Protein AF-A0A2U8FEN3-F1 (afdb_monomer_lite)

Radius of gyration: 16.56 Å; chains: 1; bounding box: 40×19×41 Å

Organism: NCBI:txid135569

pLDDT: mean 74.78, std 10.17, range [51.59, 87.12]

Secondary structure (DSSP, 8-state):
-B-GGGHHHHHHHHHHHHHHHHHHHHHHHHHTT--S-HHHHIIIIIHHHHHHHHHHHHHHHHHHHHHHHHHHB--

Structure (mmCIF, N/CA/C/O backbone):
data_AF-A0A2U8FEN3-F1
#
_entry.id   AF-A0A2U8FEN3-F1
#
loop_
_atom_site.group_PDB
_atom_site.id
_atom_site.type_symbol
_atom_site.label_atom_id
_atom_site.label_alt_id
_atom_site.label_comp_id
_atom_site.label_asym_id
_atom_site.label_entity_id
_atom_site.label_seq_id
_atom_site.pdbx_PDB_ins_code
_atom_site.Cartn_x
_atom_site.Cartn_y
_atom_site.Cartn_z
_atom_site.occupancy
_atom_site.B_iso_or_equiv
_atom_site.auth_seq_id
_atom_site.auth_comp_id
_atom_site.auth_asym_id
_atom_site.auth_atom_id
_atom_site.pdbx_PDB_model_num
ATOM 1 N N . MET A 1 1 ? -9.145 -8.026 18.801 1.00 51.59 1 MET A N 1
ATOM 2 C CA . MET A 1 1 ? -8.439 -8.294 20.083 1.00 51.59 1 MET A CA 1
ATOM 3 C C . MET A 1 1 ? -7.644 -7.095 20.613 1.00 51.59 1 MET A C 1
ATOM 5 O O . MET A 1 1 ? -7.330 -7.100 21.794 1.00 51.59 1 MET A O 1
ATOM 9 N N . PHE A 1 2 ? -7.374 -6.056 19.809 1.00 59.50 2 PHE A N 1
ATOM 10 C CA . PHE A 1 2 ? -6.719 -4.818 20.261 1.00 59.50 2 PHE A CA 1
ATOM 11 C C . PHE A 1 2 ? -7.724 -3.659 20.418 1.00 59.50 2 PHE A C 1
ATOM 13 O O . PHE A 1 2 ? -8.690 -3.610 19.652 1.00 59.50 2 PHE A O 1
ATOM 20 N N . PRO A 1 3 ? -7.522 -2.731 21.378 1.00 63.34 3 PRO A N 1
ATOM 21 C CA . PRO A 1 3 ? -8.376 -1.555 21.536 1.00 63.34 3 PRO A CA 1
ATOM 22 C C . PRO A 1 3 ? -8.212 -0.582 20.357 1.00 63.34 3 PRO A C 1
ATOM 24 O O . PRO A 1 3 ? -7.122 -0.462 19.794 1.00 63.34 3 PRO A O 1
ATOM 27 N N . ALA A 1 4 ? -9.275 0.158 20.018 1.00 66.75 4 ALA A N 1
ATOM 28 C CA . ALA A 1 4 ? -9.351 1.052 18.849 1.00 66.75 4 ALA A CA 1
ATOM 29 C C . ALA A 1 4 ? -8.205 2.083 18.744 1.00 66.75 4 ALA A C 1
ATOM 31 O O . ALA A 1 4 ? -7.878 2.555 17.657 1.00 66.75 4 ALA A O 1
ATOM 32 N N . LYS A 1 5 ? -7.523 2.379 19.859 1.00 70.56 5 LYS A N 1
ATOM 33 C CA . LYS A 1 5 ? -6.324 3.230 19.914 1.00 70.56 5 LYS A CA 1
ATOM 34 C C . LYS A 1 5 ? -5.178 2.731 19.019 1.00 70.56 5 LYS A C 1
ATOM 36 O O . LYS A 1 5 ? -4.395 3.542 18.533 1.00 70.56 5 LYS A O 1
ATOM 41 N N . PHE A 1 6 ? -5.094 1.421 18.772 1.00 76.81 6 PHE A N 1
ATOM 42 C CA . PHE A 1 6 ? -4.060 0.817 17.925 1.00 76.81 6 PHE A CA 1
ATOM 43 C C . PHE A 1 6 ? -4.436 0.735 16.443 1.00 76.81 6 PHE A C 1
ATOM 45 O O . PHE A 1 6 ? -3.597 0.307 15.654 1.00 76.81 6 PHE A O 1
ATOM 52 N N . TYR A 1 7 ? -5.630 1.194 16.035 1.00 76.31 7 TYR A N 1
ATOM 53 C CA . TYR A 1 7 ? -6.061 1.200 14.627 1.00 76.31 7 TYR A CA 1
ATOM 54 C C . TYR A 1 7 ? -4.997 1.819 13.729 1.00 76.31 7 TYR A C 1
ATOM 56 O O . TYR A 1 7 ? -4.532 1.211 12.772 1.00 76.31 7 TYR A O 1
ATOM 64 N N . ARG A 1 8 ? -4.539 3.013 14.106 1.00 78.06 8 ARG A N 1
ATOM 65 C CA . ARG A 1 8 ? -3.570 3.783 13.330 1.00 78.06 8 ARG A CA 1
ATOM 66 C C . ARG A 1 8 ? -2.191 3.118 13.291 1.00 78.06 8 ARG A C 1
ATOM 68 O O . ARG A 1 8 ? -1.496 3.266 12.296 1.00 78.06 8 ARG A O 1
ATOM 75 N N . LEU A 1 9 ? -1.820 2.368 14.333 1.00 82.31 9 LEU A N 1
ATOM 76 C CA . LEU A 1 9 ? -0.549 1.643 14.401 1.00 82.31 9 LEU A CA 1
ATOM 77 C C . LEU A 1 9 ? -0.578 0.381 13.525 1.00 82.31 9 LEU A C 1
ATOM 79 O O . LEU A 1 9 ? 0.344 0.162 12.746 1.00 82.31 9 LEU A O 1
ATOM 83 N N . ILE A 1 10 ? -1.650 -0.414 13.614 1.00 81.19 10 ILE A N 1
ATOM 84 C CA . ILE A 1 10 ? -1.837 -1.639 12.819 1.00 81.19 10 ILE A CA 1
ATOM 85 C C . ILE A 1 10 ? -1.989 -1.281 11.338 1.00 81.19 10 ILE A C 1
ATOM 87 O O . ILE A 1 10 ? -1.303 -1.856 10.495 1.00 81.19 10 ILE A O 1
ATOM 91 N N . PHE A 1 11 ? -2.810 -0.271 11.034 1.00 82.75 11 PHE A N 1
ATOM 92 C CA . PHE A 1 11 ? -2.985 0.249 9.682 1.00 82.75 11 PHE A CA 1
ATOM 93 C C . PHE A 1 11 ? -1.660 0.749 9.100 1.00 82.75 11 PHE A C 1
ATOM 95 O O . PHE A 1 11 ? -1.279 0.341 8.007 1.00 82.75 11 PHE A O 1
ATOM 102 N N . ALA A 1 12 ? -0.921 1.592 9.834 1.00 83.44 12 ALA A N 1
ATOM 103 C CA . ALA A 1 12 ? 0.357 2.119 9.359 1.00 83.44 12 ALA A CA 1
ATOM 104 C C . ALA A 1 12 ? 1.416 1.022 9.183 1.00 83.44 12 ALA A C 1
ATOM 106 O O . ALA A 1 12 ? 2.180 1.073 8.225 1.00 83.44 12 ALA A O 1
ATOM 107 N N . SER A 1 13 ? 1.452 0.021 10.067 1.00 84.75 13 SER A N 1
ATOM 108 C CA . SER A 1 13 ? 2.396 -1.095 9.963 1.00 84.75 13 SER A CA 1
ATOM 109 C C . SER A 1 13 ? 2.108 -1.962 8.735 1.00 84.75 13 SER A C 1
ATOM 111 O O . SER A 1 13 ? 3.016 -2.205 7.941 1.00 84.75 13 SER A O 1
ATOM 113 N N . LEU A 1 14 ? 0.844 -2.344 8.518 1.00 83.31 14 LEU A N 1
ATOM 114 C CA . LEU A 1 14 ? 0.441 -3.145 7.360 1.00 83.31 14 LEU A CA 1
ATOM 115 C C . LEU A 1 14 ? 0.621 -2.368 6.045 1.00 83.31 14 LEU A C 1
ATOM 117 O O . LEU A 1 14 ? 1.129 -2.912 5.066 1.00 83.31 14 LEU A O 1
ATOM 121 N N . MET A 1 15 ? 0.285 -1.075 6.044 1.00 83.81 15 MET A N 1
ATOM 122 C CA . MET A 1 15 ? 0.471 -0.192 4.890 1.00 83.81 15 MET A CA 1
ATOM 123 C C . MET A 1 15 ? 1.952 0.002 4.550 1.00 83.81 15 MET A C 1
ATOM 125 O O . MET A 1 15 ? 2.322 -0.088 3.381 1.00 83.81 15 MET A O 1
ATOM 129 N N . SER A 1 16 ? 2.802 0.233 5.556 1.00 84.31 16 SER A N 1
ATOM 130 C CA . SER A 1 16 ? 4.251 0.383 5.377 1.00 84.31 16 SER A CA 1
ATOM 131 C C . SER A 1 16 ? 4.875 -0.890 4.807 1.00 84.31 16 SER A C 1
ATOM 133 O O . SER A 1 16 ? 5.624 -0.826 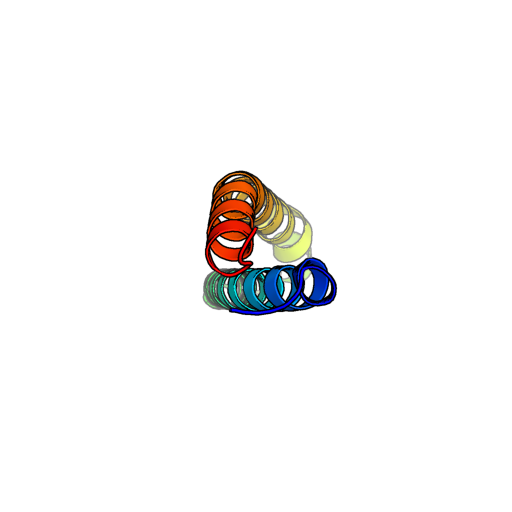3.838 1.00 84.31 16 SER A O 1
ATOM 135 N N . LEU A 1 17 ? 4.495 -2.060 5.328 1.00 85.44 17 LEU A N 1
ATOM 136 C CA . LEU A 1 17 ? 5.019 -3.344 4.866 1.00 85.44 17 LEU A CA 1
ATOM 137 C C . LEU A 1 17 ? 4.628 -3.617 3.405 1.00 85.44 17 LEU A C 1
ATOM 139 O O . LEU A 1 17 ? 5.497 -3.937 2.592 1.00 85.44 17 LEU A O 1
ATOM 143 N N . CYS A 1 18 ? 3.355 -3.408 3.042 1.00 82.00 18 CYS A N 1
ATOM 144 C CA . CYS A 1 18 ? 2.908 -3.514 1.651 1.00 82.00 18 CYS A CA 1
ATOM 145 C C . CYS A 1 18 ? 3.659 -2.537 0.740 1.00 82.00 18 CYS A C 1
ATOM 147 O O . CYS A 1 18 ? 4.211 -2.952 -0.277 1.00 82.00 18 CYS A O 1
ATOM 149 N N . MET A 1 19 ? 3.720 -1.255 1.108 1.00 80.56 19 MET A N 1
ATOM 150 C CA . MET A 1 19 ? 4.375 -0.233 0.288 1.00 80.56 19 MET A CA 1
ATOM 151 C C . MET A 1 19 ? 5.875 -0.470 0.127 1.00 80.56 19 MET A C 1
ATOM 153 O O . MET A 1 19 ? 6.384 -0.326 -0.980 1.00 80.56 19 MET A O 1
ATOM 157 N N . SER A 1 20 ? 6.588 -0.885 1.176 1.00 81.50 20 SER A N 1
ATOM 158 C CA . SER A 1 20 ? 8.012 -1.218 1.079 1.00 81.50 20 SER A CA 1
ATOM 159 C C . SER A 1 20 ? 8.263 -2.432 0.188 1.00 81.50 20 SER A C 1
ATOM 161 O O . SER A 1 20 ? 9.213 -2.417 -0.592 1.00 81.50 20 SER A O 1
ATOM 163 N N . PHE A 1 21 ? 7.410 -3.459 0.246 1.00 81.75 21 PHE A N 1
ATOM 164 C CA . PHE A 1 21 ? 7.538 -4.632 -0.622 1.00 81.75 21 PHE A CA 1
ATOM 165 C C . PHE A 1 21 ? 7.318 -4.267 -2.098 1.00 81.75 21 PHE A C 1
ATOM 167 O O . PHE A 1 21 ? 8.100 -4.655 -2.964 1.00 81.75 21 PHE A O 1
ATOM 174 N N . ILE A 1 22 ? 6.295 -3.448 -2.368 1.00 79.00 22 ILE A N 1
ATOM 175 C CA . ILE A 1 22 ? 5.966 -2.943 -3.707 1.00 79.00 22 ILE A CA 1
ATOM 176 C C . ILE A 1 22 ? 7.092 -2.062 -4.249 1.00 79.00 22 ILE A C 1
ATOM 178 O O . ILE A 1 22 ? 7.573 -2.297 -5.354 1.00 79.00 22 ILE A O 1
ATOM 182 N N . MET A 1 23 ? 7.540 -1.072 -3.474 1.00 77.75 23 MET A N 1
ATOM 183 C CA . MET A 1 23 ? 8.607 -0.163 -3.892 1.00 77.75 23 MET A CA 1
ATOM 184 C C . MET A 1 23 ? 9.912 -0.915 -4.131 1.00 77.75 23 MET A C 1
ATOM 186 O O . MET A 1 23 ? 10.561 -0.665 -5.138 1.00 77.75 23 MET A O 1
ATOM 190 N N . SER A 1 24 ? 10.270 -1.872 -3.271 1.00 77.69 24 SER A N 1
ATOM 191 C CA . SER A 1 24 ? 11.456 -2.709 -3.472 1.00 77.69 24 SER A CA 1
ATOM 192 C C . SER A 1 24 ? 11.375 -3.482 -4.791 1.00 77.69 24 SER A C 1
ATOM 194 O O . SER A 1 24 ? 12.275 -3.372 -5.619 1.00 77.69 24 SER A O 1
ATOM 196 N N . GLY A 1 25 ? 10.253 -4.163 -5.058 1.00 73.56 25 GLY A N 1
ATOM 197 C CA . GLY A 1 25 ? 10.046 -4.888 -6.315 1.00 73.56 25 GLY A CA 1
ATOM 198 C C . GLY A 1 25 ? 10.099 -3.983 -7.549 1.00 73.56 25 GLY A C 1
ATOM 199 O O . GLY A 1 25 ? 10.741 -4.330 -8.538 1.00 73.56 25 GLY A O 1
ATOM 200 N N . ILE A 1 26 ? 9.488 -2.796 -7.478 1.00 73.06 26 ILE A N 1
ATOM 201 C CA . ILE A 1 26 ? 9.532 -1.789 -8.546 1.00 73.06 26 ILE A CA 1
ATOM 202 C C . ILE A 1 26 ? 10.966 -1.307 -8.778 1.00 73.06 26 ILE A C 1
ATOM 204 O O . ILE A 1 26 ? 11.421 -1.274 -9.916 1.00 73.06 26 ILE A O 1
ATOM 208 N N . ILE A 1 27 ? 11.697 -0.957 -7.718 1.00 71.44 27 ILE A N 1
ATOM 209 C CA . ILE A 1 27 ? 13.078 -0.469 -7.811 1.00 71.44 27 ILE A CA 1
ATOM 210 C C . ILE A 1 27 ? 13.986 -1.549 -8.391 1.00 71.44 27 ILE A C 1
ATOM 212 O O . ILE A 1 27 ? 14.828 -1.224 -9.225 1.00 71.44 27 ILE A O 1
ATOM 216 N N . THR A 1 28 ? 13.804 -2.813 -8.003 1.00 70.31 28 THR A N 1
ATOM 217 C CA . THR A 1 28 ? 14.507 -3.955 -8.596 1.00 70.31 28 THR A CA 1
ATOM 218 C C . THR A 1 28 ? 14.176 -4.072 -10.083 1.00 70.31 28 THR A C 1
ATOM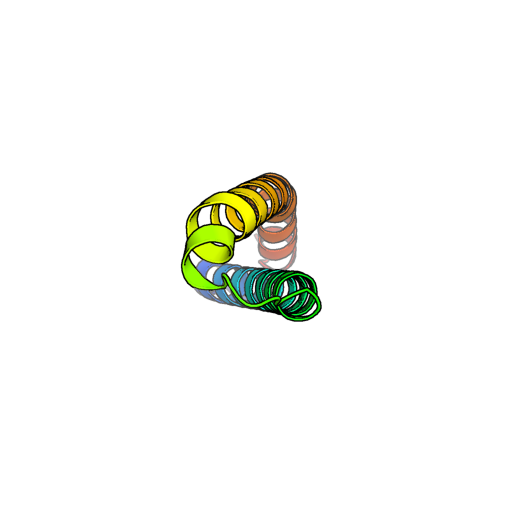 220 O O . THR A 1 28 ? 15.088 -4.088 -10.903 1.00 70.31 28 THR A O 1
ATOM 223 N N . PHE A 1 29 ? 12.897 -4.046 -10.465 1.00 65.50 29 PHE A N 1
ATOM 224 C CA . PHE A 1 29 ? 12.482 -4.134 -11.870 1.00 65.50 29 PHE A CA 1
ATOM 225 C C . PHE A 1 29 ? 13.017 -2.973 -12.727 1.00 65.50 29 PHE A C 1
ATOM 227 O O . PHE A 1 29 ? 13.386 -3.167 -13.881 1.00 65.50 29 PHE A O 1
ATOM 234 N N . LEU A 1 30 ? 13.101 -1.772 -12.148 1.00 68.38 30 LEU A N 1
ATOM 235 C CA . LEU A 1 30 ? 13.676 -0.586 -12.783 1.00 68.38 30 LEU A CA 1
ATOM 236 C C . LEU A 1 30 ? 15.212 -0.629 -12.846 1.00 68.38 30 LEU A C 1
ATOM 238 O O . LEU A 1 30 ? 15.786 -0.163 -13.826 1.00 68.38 30 LEU A O 1
ATOM 242 N N . ASN A 1 31 ? 15.885 -1.178 -11.828 1.00 66.75 31 ASN A N 1
ATOM 243 C CA . ASN A 1 31 ? 17.351 -1.262 -11.779 1.00 66.75 31 ASN A CA 1
ATOM 244 C C . ASN A 1 31 ? 17.923 -2.347 -12.693 1.00 66.75 31 ASN A C 1
ATOM 246 O O . ASN A 1 31 ? 19.015 -2.160 -13.221 1.00 66.75 31 ASN A O 1
ATOM 250 N N . LEU A 1 32 ? 17.205 -3.454 -12.923 1.00 62.03 32 LEU A N 1
ATOM 251 C CA . LEU A 1 32 ? 17.655 -4.511 -13.841 1.00 62.03 32 LEU A CA 1
ATOM 252 C C . LEU A 1 32 ? 17.737 -4.058 -15.319 1.00 62.03 32 LEU A C 1
ATOM 254 O O . LEU A 1 32 ? 18.200 -4.826 -16.157 1.00 62.03 32 LEU A O 1
ATOM 258 N N . GLY A 1 33 ? 17.333 -2.824 -15.648 1.00 58.72 33 GLY A N 1
ATOM 259 C C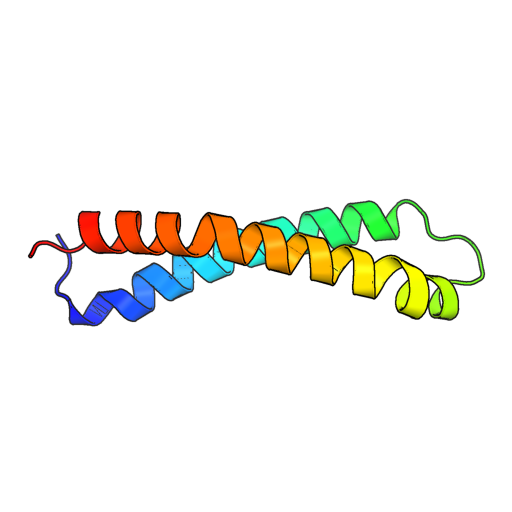A . GLY A 1 33 ? 17.381 -2.249 -16.997 1.00 58.72 33 GLY A CA 1
ATOM 260 C C . GLY A 1 33 ? 18.125 -0.912 -17.096 1.00 58.72 33 GLY A C 1
ATOM 261 O O . GLY A 1 33 ? 17.647 -0.009 -17.784 1.00 58.72 33 GLY A O 1
ATOM 262 N N . LEU A 1 34 ? 19.256 -0.745 -16.404 1.00 53.00 34 LEU A N 1
ATOM 263 C CA . LEU A 1 34 ? 20.038 0.499 -16.439 1.00 53.00 34 LEU A CA 1
ATOM 264 C C . LEU A 1 34 ? 21.135 0.470 -17.517 1.00 53.00 34 LEU A C 1
ATOM 266 O O . LEU A 1 34 ? 22.235 -0.020 -17.285 1.00 53.00 34 LEU A O 1
ATOM 270 N N . ASN A 1 35 ? 20.824 1.057 -18.677 1.00 57.28 35 ASN A N 1
ATOM 271 C CA . ASN A 1 35 ? 21.802 1.511 -19.671 1.00 57.28 35 ASN A CA 1
ATOM 272 C C . ASN A 1 35 ? 22.080 3.020 -19.508 1.00 57.28 35 ASN A C 1
ATOM 274 O O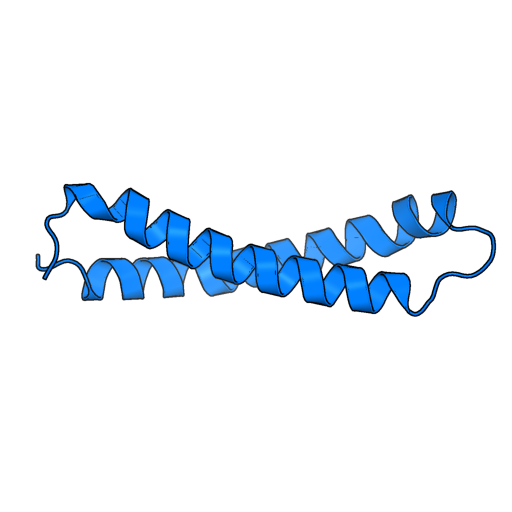 . ASN A 1 35 ? 21.321 3.744 -18.869 1.00 57.28 35 ASN A O 1
ATOM 278 N N . GLU A 1 36 ? 23.175 3.466 -20.125 1.00 58.12 36 GLU A N 1
ATOM 279 C CA . GLU A 1 36 ? 24.029 4.651 -19.895 1.00 58.12 36 GLU A CA 1
ATOM 280 C C . GLU A 1 36 ? 23.379 6.055 -19.750 1.00 58.12 36 GLU A C 1
ATOM 282 O O . GLU A 1 36 ? 24.076 7.031 -19.486 1.00 58.12 36 GLU A O 1
ATOM 287 N N . ASN A 1 37 ? 22.050 6.186 -19.825 1.00 59.22 37 ASN A N 1
ATOM 288 C CA . ASN A 1 37 ? 21.300 7.448 -19.729 1.00 59.22 37 ASN A CA 1
ATOM 289 C C . ASN A 1 37 ? 20.409 7.548 -18.466 1.00 59.22 37 ASN A C 1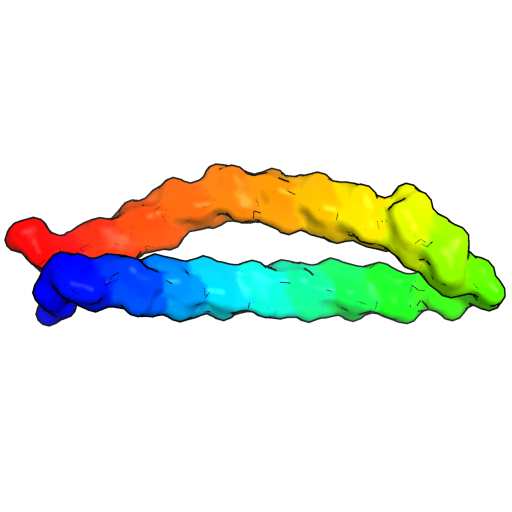
ATOM 291 O O . ASN A 1 37 ? 19.329 8.156 -18.483 1.00 59.22 37 ASN A O 1
ATOM 295 N N . SER A 1 38 ? 20.878 6.973 -17.355 1.00 53.25 38 SER A N 1
ATOM 296 C CA . SER A 1 38 ? 20.130 6.697 -16.118 1.00 53.25 38 SER A CA 1
ATOM 297 C C . SER A 1 38 ? 19.302 7.859 -15.560 1.00 53.25 38 SER A C 1
ATOM 299 O O . SER A 1 38 ? 18.217 7.625 -15.046 1.00 53.25 38 SER A O 1
ATOM 301 N N . LEU A 1 39 ? 19.735 9.119 -15.687 1.00 60.09 39 LEU A N 1
ATOM 302 C CA . LEU A 1 39 ? 18.979 10.262 -15.148 1.00 60.09 39 LEU A CA 1
ATOM 303 C C . LEU A 1 39 ? 17.734 10.625 -15.970 1.00 60.09 39 LEU A C 1
ATOM 305 O O . LEU A 1 39 ? 16.687 10.920 -15.395 1.00 60.09 39 LEU A O 1
ATOM 309 N N . LYS A 1 40 ? 17.812 10.580 -17.308 1.00 63.41 40 LYS A N 1
ATOM 310 C CA . LYS A 1 40 ? 16.651 10.873 -18.169 1.00 63.41 40 LYS A CA 1
ATOM 311 C C . LYS A 1 40 ? 15.625 9.748 -18.091 1.00 63.41 40 LYS A C 1
ATOM 313 O O . LYS A 1 40 ? 14.434 10.014 -17.974 1.00 63.41 40 LYS A O 1
ATOM 318 N N . GLN A 1 41 ? 16.097 8.506 -18.095 1.00 65.56 41 GLN A N 1
ATOM 319 C CA . GLN A 1 41 ? 15.247 7.320 -18.025 1.00 65.56 41 GLN A CA 1
ATOM 320 C C . GLN A 1 41 ? 14.605 7.162 -16.636 1.00 65.56 41 GLN A C 1
ATOM 322 O O . GLN A 1 41 ? 13.448 6.765 -16.521 1.00 65.56 41 GLN A O 1
ATOM 327 N N . TRP A 1 42 ? 15.304 7.555 -15.568 1.00 64.81 42 TRP A N 1
ATOM 328 C CA . TRP A 1 42 ? 14.730 7.554 -14.225 1.00 64.81 42 TRP A CA 1
ATOM 329 C C . TRP A 1 42 ? 13.598 8.581 -14.067 1.00 64.81 42 TRP A C 1
ATOM 331 O O . TRP A 1 42 ? 12.531 8.246 -13.554 1.00 64.81 42 TRP A O 1
ATOM 341 N N . LEU A 1 43 ? 13.788 9.810 -14.558 1.00 65.31 43 LEU A N 1
ATOM 342 C CA . LEU A 1 43 ? 12.809 10.886 -14.372 1.00 65.31 43 LEU A CA 1
ATOM 343 C C . LEU A 1 43 ? 11.586 10.773 -15.306 1.00 65.31 43 LEU A C 1
ATOM 345 O O . LEU A 1 43 ? 10.474 11.072 -14.879 1.00 65.31 43 LEU A O 1
ATOM 349 N N . LEU A 1 44 ? 11.775 10.342 -16.562 1.00 66.44 44 LEU A N 1
ATOM 350 C CA . LEU A 1 44 ? 10.701 10.270 -17.571 1.00 66.44 44 LEU A CA 1
ATOM 351 C C . LEU A 1 44 ? 10.006 8.909 -17.647 1.00 66.44 44 LEU A C 1
ATOM 353 O O . LEU A 1 44 ? 8.813 8.861 -17.928 1.00 66.44 44 LEU A O 1
ATOM 357 N N . ASP A 1 45 ? 10.723 7.812 -17.402 1.00 67.75 45 ASP A N 1
ATOM 358 C CA . ASP A 1 45 ? 10.175 6.462 -17.560 1.00 67.75 45 ASP A CA 1
ATOM 359 C C . ASP A 1 45 ? 9.936 5.784 -16.212 1.00 67.75 45 ASP A C 1
ATOM 361 O O . ASP A 1 45 ? 8.864 5.231 -15.976 1.00 67.75 45 ASP A O 1
ATOM 365 N N . ALA A 1 46 ? 10.918 5.812 -15.314 1.00 72.81 46 ALA A N 1
ATOM 366 C CA . ALA A 1 46 ? 10.858 5.034 -14.084 1.00 72.81 46 ALA A CA 1
ATOM 367 C C . ALA A 1 46 ? 9.899 5.643 -13.052 1.00 72.81 46 ALA A C 1
ATOM 369 O O . ALA A 1 46 ? 9.050 4.940 -12.504 1.00 72.81 46 ALA A O 1
ATOM 370 N N . PHE A 1 47 ? 10.005 6.953 -12.816 1.00 73.44 47 PHE A N 1
ATOM 371 C CA . PHE A 1 47 ? 9.220 7.663 -11.807 1.00 73.44 47 PHE A CA 1
ATOM 372 C C . PHE A 1 47 ? 7.705 7.645 -12.081 1.00 73.44 47 PHE A C 1
ATOM 374 O O . PHE A 1 47 ? 6.962 7.192 -11.207 1.00 73.44 47 PHE A O 1
ATOM 381 N N . PRO A 1 48 ? 7.200 8.046 -13.267 1.00 80.06 48 PRO A N 1
ATOM 382 C CA . PRO A 1 48 ? 5.762 8.003 -13.530 1.00 80.06 48 PRO A CA 1
ATOM 383 C C . PRO A 1 48 ? 5.208 6.574 -13.586 1.00 80.06 48 PRO A C 1
ATOM 385 O O . PRO A 1 48 ? 4.104 6.348 -13.093 1.00 80.06 48 PRO A O 1
ATOM 388 N N . LYS A 1 49 ? 5.961 5.585 -14.098 1.00 78.25 49 LYS A N 1
ATOM 389 C CA . LYS A 1 49 ? 5.529 4.173 -14.058 1.00 78.25 49 LYS A CA 1
ATOM 390 C C . LYS A 1 49 ? 5.408 3.676 -12.622 1.00 78.25 49 LYS A C 1
ATOM 392 O O . LYS A 1 49 ? 4.365 3.142 -12.254 1.00 78.25 49 LYS A O 1
ATOM 397 N N . ALA A 1 50 ? 6.432 3.905 -11.798 1.00 79.31 50 ALA A N 1
ATOM 398 C CA . ALA A 1 50 ? 6.407 3.559 -10.380 1.00 79.31 50 ALA A CA 1
ATOM 399 C C . ALA A 1 50 ? 5.243 4.239 -9.651 1.00 79.31 50 ALA A C 1
ATOM 401 O O . ALA A 1 50 ? 4.555 3.598 -8.861 1.00 79.31 50 ALA A O 1
ATOM 402 N N . TRP A 1 51 ? 4.987 5.515 -9.949 1.00 82.19 51 TRP A N 1
ATOM 403 C CA . TRP A 1 51 ? 3.922 6.288 -9.321 1.00 82.19 51 TRP A CA 1
ATOM 404 C C . TRP A 1 51 ? 2.524 5.791 -9.700 1.00 82.19 51 TRP A C 1
ATOM 406 O O . TRP A 1 51 ? 1.700 5.588 -8.813 1.00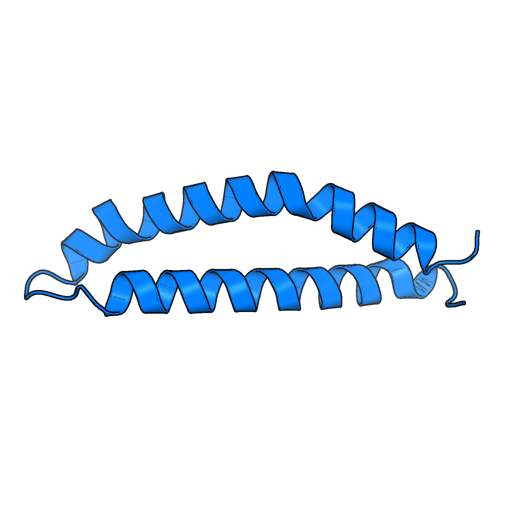 82.19 51 TRP A O 1
ATOM 416 N N . ILE A 1 52 ? 2.262 5.520 -10.983 1.00 86.06 52 ILE A N 1
ATOM 417 C CA . ILE A 1 52 ? 0.976 4.973 -11.451 1.00 86.06 52 ILE A CA 1
ATOM 418 C C . ILE A 1 52 ? 0.707 3.609 -10.811 1.00 86.06 52 ILE A C 1
ATOM 420 O O . ILE A 1 52 ? -0.394 3.355 -10.325 1.00 86.06 52 ILE A O 1
ATOM 424 N N . ILE A 1 53 ? 1.721 2.744 -10.774 1.00 83.00 53 ILE A N 1
ATOM 425 C CA . ILE A 1 53 ? 1.618 1.412 -10.173 1.00 83.00 53 ILE A CA 1
ATOM 426 C C . ILE A 1 53 ? 1.370 1.537 -8.666 1.00 83.00 53 ILE A C 1
ATOM 428 O O . ILE A 1 53 ? 0.433 0.934 -8.148 1.00 83.00 53 ILE A O 1
ATOM 432 N N . ALA A 1 54 ? 2.144 2.366 -7.963 1.00 82.75 54 ALA A N 1
ATOM 433 C CA . ALA A 1 54 ? 1.958 2.611 -6.537 1.00 82.75 54 ALA A CA 1
ATOM 434 C C . ALA A 1 54 ? 0.574 3.202 -6.229 1.00 82.75 54 ALA A C 1
ATOM 436 O O . ALA A 1 54 ? -0.053 2.788 -5.259 1.00 82.75 54 ALA A O 1
ATOM 437 N N . PHE A 1 55 ? 0.070 4.120 -7.058 1.00 84.62 55 PHE A N 1
ATOM 438 C CA . PHE A 1 55 ? -1.261 4.703 -6.908 1.00 84.62 55 PHE A CA 1
ATOM 439 C C . PHE A 1 55 ? -2.362 3.658 -7.095 1.00 84.62 55 PHE A C 1
ATOM 441 O O . PHE A 1 55 ? -3.251 3.549 -6.254 1.00 84.62 55 PHE A O 1
ATOM 448 N N . LEU A 1 56 ? -2.283 2.848 -8.154 1.00 86.38 56 LEU A N 1
ATOM 449 C CA . LEU A 1 56 ? -3.259 1.794 -8.428 1.00 86.38 56 LEU A CA 1
ATOM 450 C C . LEU A 1 56 ? -3.293 0.771 -7.291 1.00 86.38 56 LEU A C 1
ATOM 452 O O . LEU A 1 56 ? -4.361 0.374 -6.824 1.00 86.38 56 LEU A O 1
ATOM 456 N N . ILE A 1 57 ? -2.111 0.385 -6.811 1.00 83.81 57 ILE A N 1
ATOM 457 C CA . ILE A 1 57 ? -1.991 -0.559 -5.714 1.00 83.81 57 ILE A CA 1
ATOM 458 C C . ILE A 1 57 ? -2.476 0.066 -4.406 1.00 83.81 57 ILE A C 1
ATOM 460 O O . ILE A 1 57 ? -3.210 -0.592 -3.683 1.00 83.81 57 ILE A O 1
ATOM 464 N N . ALA A 1 58 ? -2.142 1.323 -4.103 1.00 84.75 58 ALA A N 1
ATOM 465 C CA . ALA A 1 58 ? -2.677 2.022 -2.936 1.00 84.75 58 ALA A CA 1
ATOM 466 C C . ALA A 1 58 ? -4.208 2.057 -2.979 1.00 84.75 58 ALA A C 1
ATOM 468 O O . ALA A 1 58 ? -4.859 1.705 -2.002 1.00 84.75 58 ALA A O 1
ATOM 469 N N . PHE A 1 59 ? -4.783 2.416 -4.125 1.00 87.12 59 PHE A N 1
ATOM 470 C CA . PHE A 1 59 ? -6.227 2.491 -4.308 1.00 87.12 59 PHE A CA 1
ATOM 471 C C . PHE A 1 59 ? -6.912 1.137 -4.087 1.00 87.12 59 PHE A C 1
ATOM 473 O O . PHE A 1 59 ? -7.945 1.072 -3.423 1.00 87.12 59 PHE A O 1
ATOM 480 N N . LEU A 1 60 ? -6.311 0.048 -4.576 1.00 86.69 60 LEU A N 1
ATOM 481 C CA . LEU A 1 60 ? -6.812 -1.301 -4.327 1.00 86.69 60 LEU A CA 1
ATOM 482 C C . LEU A 1 60 ? -6.594 -1.744 -2.880 1.00 86.69 60 LEU A C 1
ATOM 484 O O . LEU A 1 60 ? -7.527 -2.242 -2.270 1.00 86.69 60 LEU A O 1
ATOM 488 N N . ILE A 1 61 ? -5.392 -1.584 -2.329 1.00 84.81 61 ILE A N 1
ATOM 489 C CA . ILE A 1 61 ? -4.961 -2.173 -1.055 1.00 84.81 61 ILE A CA 1
ATOM 490 C C . ILE A 1 61 ? -5.518 -1.422 0.158 1.00 84.81 61 ILE A C 1
ATOM 492 O O . ILE A 1 61 ? -5.849 -2.065 1.151 1.00 84.81 61 ILE A O 1
ATOM 496 N N . VAL A 1 62 ? -5.669 -0.096 0.100 1.00 84.88 62 VAL A N 1
ATOM 497 C CA . VAL A 1 62 ? -6.205 0.718 1.207 1.00 84.88 62 VAL A CA 1
ATOM 498 C C . VAL A 1 62 ? -7.524 0.170 1.775 1.00 84.88 62 VAL A C 1
ATOM 500 O O . VAL A 1 62 ? -7.577 -0.034 2.990 1.00 84.88 62 VAL A O 1
ATOM 503 N N . PRO A 1 63 ? -8.571 -0.133 0.978 1.00 84.00 63 PRO A N 1
ATOM 504 C CA . PRO A 1 63 ? -9.806 -0.700 1.519 1.00 84.00 63 PRO A CA 1
ATOM 505 C C . PRO A 1 63 ? -9.622 -2.115 2.089 1.00 84.00 63 PRO A C 1
ATOM 507 O O . PRO A 1 63 ? -10.310 -2.467 3.047 1.00 84.00 63 PRO A O 1
ATOM 510 N N . TYR A 1 64 ? -8.694 -2.925 1.563 1.00 85.62 64 TYR A N 1
ATOM 511 C CA . TYR A 1 64 ? -8.394 -4.241 2.144 1.00 85.62 64 TYR A CA 1
ATOM 512 C C . TYR A 1 64 ? -7.685 -4.113 3.492 1.00 85.62 64 TYR A C 1
ATOM 514 O O . TYR A 1 64 ? -8.094 -4.756 4.454 1.00 85.62 64 TYR A O 1
ATOM 522 N N . ILE A 1 65 ? -6.671 -3.250 3.593 1.00 84.31 65 ILE A N 1
ATOM 523 C CA . ILE A 1 65 ? -5.955 -2.975 4.845 1.00 84.31 65 ILE A CA 1
ATOM 524 C C . ILE A 1 65 ? -6.911 -2.388 5.880 1.00 84.31 65 ILE A C 1
ATOM 526 O O . ILE A 1 65 ? -6.869 -2.803 7.037 1.00 84.31 65 ILE A O 1
ATOM 530 N N . ALA A 1 66 ? -7.796 -1.470 5.483 1.00 82.88 66 ALA A N 1
ATOM 531 C CA . ALA A 1 66 ? -8.817 -0.917 6.367 1.00 82.88 66 ALA A CA 1
ATOM 532 C C . ALA A 1 66 ? -9.746 -2.019 6.897 1.00 82.88 66 ALA A C 1
ATOM 534 O O . ALA A 1 66 ? -9.858 -2.170 8.110 1.00 82.88 66 ALA A O 1
ATOM 535 N N . LYS A 1 67 ? -10.293 -2.875 6.020 1.00 83.00 67 LYS A N 1
ATOM 536 C CA . LYS A 1 67 ? -11.133 -4.017 6.425 1.00 83.00 67 LYS A CA 1
ATOM 537 C C . LYS A 1 67 ? -10.413 -4.998 7.348 1.00 83.00 67 LYS A C 1
ATOM 539 O O . LYS A 1 67 ? -10.998 -5.455 8.323 1.00 83.00 67 LYS A O 1
ATOM 544 N N . ILE A 1 68 ? -9.153 -5.326 7.061 1.00 83.06 68 ILE A N 1
ATOM 545 C CA . ILE A 1 68 ? -8.339 -6.214 7.905 1.00 83.06 68 ILE A CA 1
ATOM 546 C C . ILE A 1 68 ? -8.120 -5.571 9.276 1.00 83.06 68 ILE A C 1
ATOM 548 O O . ILE A 1 68 ? -8.283 -6.228 10.303 1.00 83.06 68 ILE A O 1
ATOM 552 N N . THR A 1 69 ? -7.802 -4.277 9.302 1.00 82.31 69 THR A N 1
ATOM 553 C CA . THR A 1 69 ? -7.591 -3.520 10.541 1.00 82.31 69 THR A CA 1
ATOM 554 C C . THR A 1 69 ? -8.878 -3.442 11.368 1.00 82.31 69 THR A C 1
ATOM 556 O O . THR A 1 69 ? -8.838 -3.654 12.580 1.00 82.31 69 THR A O 1
ATOM 559 N N . GLU A 1 70 ? -10.024 -3.208 10.723 1.00 81.50 70 GLU A N 1
ATOM 560 C CA . GLU A 1 70 ? -11.347 -3.236 11.354 1.00 81.50 70 GLU A CA 1
ATOM 561 C C . GLU A 1 70 ? -11.732 -4.631 11.852 1.00 81.50 70 GLU A C 1
ATOM 563 O O . GLU A 1 70 ? -12.333 -4.736 12.910 1.00 81.50 70 GLU A O 1
ATOM 568 N N . TYR A 1 71 ? -11.359 -5.704 11.153 1.00 79.56 71 TYR A N 1
ATOM 569 C CA . TYR A 1 71 ? -11.599 -7.076 11.612 1.00 79.56 71 TYR A CA 1
ATOM 570 C C . TYR A 1 71 ? -10.736 -7.445 12.833 1.00 79.56 71 TYR A C 1
ATOM 572 O O . TYR A 1 71 ? -11.175 -8.142 13.749 1.00 79.56 71 TYR A O 1
ATOM 580 N N . LEU A 1 72 ? -9.490 -6.962 12.870 1.00 75.56 72 LEU A N 1
ATOM 581 C CA . LEU A 1 72 ? -8.558 -7.157 13.987 1.00 75.56 72 LEU A CA 1
ATOM 582 C C . LEU A 1 72 ? -8.945 -6.350 15.234 1.00 75.56 72 LEU A C 1
ATOM 584 O O . LEU A 1 72 ? -8.651 -6.761 16.372 1.00 75.56 72 LEU A O 1
ATOM 588 N N . ILE A 1 73 ? -9.617 -5.218 15.039 1.00 77.19 73 ILE A N 1
ATOM 589 C CA . ILE A 1 73 ? -10.178 -4.412 16.115 1.00 77.19 73 ILE A CA 1
ATOM 590 C C . ILE A 1 73 ? -11.545 -4.969 16.481 1.00 77.19 73 ILE A C 1
ATOM 592 O O . ILE A 1 73 ? -12.442 -5.118 15.667 1.00 77.19 73 ILE A O 1
ATOM 596 N N . LYS A 1 74 ? -11.703 -5.317 17.756 1.00 57.50 74 LYS A N 1
ATOM 597 C CA . LYS A 1 74 ? -13.009 -5.747 18.246 1.00 57.50 74 LYS A CA 1
ATOM 598 C C . LYS A 1 74 ? -13.841 -4.471 18.399 1.00 57.50 74 LYS A C 1
ATOM 600 O O . LYS A 1 74 ? -13.387 -3.571 19.106 1.00 57.50 74 LYS A O 1
ATOM 605 N N . LYS A 1 75 ? -14.967 -4.384 17.691 1.00 52.81 75 LYS A N 1
ATOM 606 C CA . LYS A 1 75 ? -15.968 -3.337 17.919 1.00 52.81 75 LYS A CA 1
ATOM 607 C C . LYS A 1 75 ? -16.453 -3.383 19.366 1.00 52.81 75 LYS A C 1
ATOM 609 O O . LYS A 1 75 ? -16.564 -4.515 19.898 1.00 52.81 75 LYS A O 1
#

Foldseek 3Di:
DDAPVCLCVQLCVVVVVVLVVLVVVLVVVLVVDDDDPCPVCCVPPSVVVSVVVSVVCCVVCNVVSNVVSVVVHDD

Sequence (75 aa):
MFPAKFYRLIFASLMSLCMSFIMSGIITFLNLGLNENSLKQWLLDAFPKAWIIAFLIAFLIVPYIAKITEYLIKK

InterPro domains:
  IPR021529 Protein of unknown function DUF2798 [PF11391] (5-72)